Protein AF-R1E3F3-F1 (afdb_monomer)

Foldseek 3Di:
DPPQDWDFPDADPVVRDTDTDRPPPVVVVVVVVVVPDPPPCVVVVVVVVVVVLVVLCVDDDPVNLVVDDPVVSVVLVVLVVVVCVLVVCCQQAVDPPHVHVVVVVCCVVPPCCVSDDPPD

Radius of gyration: 36.12 Å; Cα contacts (8 Å, |Δi|>4): 61; chains: 1; bounding box: 68×43×98 Å

Sequence (120 aa):
MNGKVGVVVSANASTARFGVRVAGEAKALALRRALQWPANLEPAAAAVAVGRLILKAAEWSPQSHELFPTAARKRAVEVMRLGYLIAWDEERFDSREGAAPELADIWRGFVLPRVVVRLR

Secondary structure (DSSP, 8-state):
------EEEEEETTTTEEEEE-THHHHHHHHHHHHHS----HHHHHHHHHHHHHHHHSS--TTTGGGS-HHHHHHHHHHHHHHHHHHH-HHHHTSTTSS-HHHHHHIIIIIHHHH-----

Solvent-accessible surface area (backbone atoms only — not comparable to full-atom values): 7291 Å² total; per-residue (Å²): 132,88,84,78,81,58,52,75,77,44,75,40,84,94,74,78,45,68,46,62,55,69,75,61,59,69,55,51,49,49,51,50,50,60,70,67,46,77,71,79,50,60,66,57,54,50,51,53,51,52,52,54,50,51,61,51,54,71,49,91,43,87,90,26,50,81,79,49,57,69,69,59,54,53,50,52,51,52,53,52,51,52,51,49,52,51,68,70,40,43,68,42,21,69,31,94,86,25,86,41,32,67,57,42,49,45,39,63,73,59,45,44,69,73,77,52,77,79,82,127

Organism: Emiliania huxleyi (NCBI:txid2903)

Structure (mmCIF, N/CA/C/O backbone):
data_AF-R1E3F3-F1
#
_entry.id   AF-R1E3F3-F1
#
loop_
_atom_site.group_PDB
_atom_site.id
_atom_site.type_symbol
_atom_site.label_atom_id
_atom_site.label_alt_id
_atom_site.label_comp_id
_atom_site.label_asym_id
_atom_site.label_entity_id
_atom_site.label_seq_id
_atom_site.pdbx_PDB_ins_code
_atom_site.Cartn_x
_atom_site.Cartn_y
_atom_site.Cartn_z
_atom_site.occupancy
_atom_site.B_iso_or_equiv
_atom_site.auth_seq_id
_atom_site.auth_comp_id
_atom_site.auth_asym_id
_atom_site.auth_atom_id
_atom_site.pdbx_PDB_model_num
ATOM 1 N N . MET A 1 1 ? -51.366 -16.962 48.392 1.00 38.59 1 MET A N 1
ATOM 2 C CA . MET A 1 1 ? -50.233 -17.787 48.879 1.00 38.59 1 MET A CA 1
ATOM 3 C C . MET A 1 1 ? -48.948 -17.271 48.232 1.00 38.59 1 MET A C 1
ATOM 5 O O . MET A 1 1 ? -48.893 -17.188 47.017 1.00 38.59 1 MET A O 1
ATOM 9 N N . ASN A 1 2 ? -47.961 -16.840 49.027 1.00 44.94 2 ASN A N 1
ATOM 10 C CA . ASN A 1 2 ? -46.879 -15.914 48.628 1.00 44.94 2 ASN A CA 1
ATOM 11 C C . ASN A 1 2 ? -45.656 -16.536 47.905 1.00 44.94 2 ASN A C 1
ATOM 13 O O . ASN A 1 2 ? -44.569 -15.975 47.990 1.00 44.94 2 ASN A O 1
ATOM 17 N N . GLY A 1 3 ? -45.784 -17.679 47.219 1.00 45.31 3 GLY A N 1
ATOM 18 C CA . GLY A 1 3 ? -44.751 -18.198 46.294 1.00 45.31 3 GLY A CA 1
ATOM 19 C C . GLY A 1 3 ? -43.337 -18.454 46.857 1.00 45.31 3 GLY A C 1
ATOM 20 O O . GLY A 1 3 ? -42.408 -18.680 46.088 1.00 45.31 3 GLY A O 1
ATOM 21 N N . LYS A 1 4 ? -43.131 -18.414 48.178 1.00 56.44 4 LYS A N 1
ATOM 22 C CA . LYS A 1 4 ? -41.814 -18.599 48.802 1.00 56.44 4 LYS A CA 1
ATOM 23 C C . LYS A 1 4 ? -41.563 -20.087 49.047 1.00 56.44 4 LYS A C 1
ATOM 25 O O . LYS A 1 4 ? -42.133 -20.662 49.969 1.00 56.44 4 LYS A O 1
ATOM 30 N N . VAL A 1 5 ? -40.699 -20.690 48.232 1.00 53.16 5 VAL A N 1
ATOM 31 C CA . VAL A 1 5 ? -40.161 -22.039 48.463 1.00 53.16 5 VAL A CA 1
ATOM 32 C C . VAL A 1 5 ? -38.946 -21.913 49.384 1.00 53.16 5 VAL A C 1
ATOM 34 O O . VAL A 1 5 ? -37.986 -21.213 49.060 1.00 53.16 5 VAL A O 1
ATOM 37 N N . GLY A 1 6 ? -39.000 -22.543 50.556 1.00 56.59 6 GLY A N 1
ATOM 38 C CA . GLY A 1 6 ? -37.910 -22.566 51.532 1.00 56.59 6 GLY A CA 1
ATOM 39 C C . GLY A 1 6 ? -37.483 -23.997 51.839 1.00 56.59 6 GLY A C 1
ATOM 40 O O . GLY A 1 6 ? -38.311 -24.904 51.830 1.00 56.59 6 GLY A O 1
ATOM 41 N N . VAL A 1 7 ? -36.192 -24.203 52.104 1.00 56.94 7 VAL A N 1
ATOM 42 C CA . VAL A 1 7 ? -35.665 -25.511 52.518 1.00 56.94 7 VAL A CA 1
ATOM 43 C C . VAL A 1 7 ? -35.768 -25.606 54.038 1.00 56.94 7 VAL A C 1
ATOM 45 O O . VAL A 1 7 ? -35.254 -24.736 54.748 1.00 56.94 7 VAL A O 1
ATOM 48 N N . VAL A 1 8 ? -36.452 -26.639 54.535 1.00 62.44 8 VAL A N 1
ATOM 49 C CA . VAL A 1 8 ? -36.522 -26.958 55.967 1.00 62.44 8 VAL A CA 1
ATOM 50 C C . VAL A 1 8 ? -35.174 -27.535 56.387 1.00 62.44 8 VAL A C 1
ATOM 52 O O . VAL A 1 8 ? -34.748 -28.563 55.872 1.00 62.44 8 VAL A O 1
ATOM 55 N N . VAL A 1 9 ? -34.490 -26.852 57.298 1.00 70.12 9 VAL A N 1
ATOM 56 C CA . VAL A 1 9 ? -33.134 -27.201 57.754 1.00 70.12 9 VAL A CA 1
ATOM 57 C C . VAL A 1 9 ? -33.163 -27.845 59.144 1.00 70.12 9 VAL A C 1
ATOM 59 O O . VAL A 1 9 ? -32.207 -28.501 59.541 1.00 70.12 9 VAL A O 1
ATOM 62 N N . SER A 1 10 ? -34.262 -27.688 59.888 1.00 67.31 10 SER A N 1
ATOM 63 C CA . SER A 1 10 ? -34.491 -28.378 61.160 1.00 67.31 10 SER A CA 1
ATOM 64 C C . SER A 1 10 ? -35.983 -28.492 61.486 1.00 67.31 10 SER A C 1
ATOM 66 O O . SER A 1 10 ? -36.791 -27.670 61.048 1.00 67.31 10 SER A O 1
ATOM 68 N N . ALA A 1 11 ? -36.347 -29.505 62.274 1.00 69.75 11 ALA A N 1
ATOM 69 C CA . ALA A 1 11 ? -37.700 -29.733 62.772 1.00 69.75 11 ALA A CA 1
ATOM 70 C C . ALA A 1 11 ? -37.650 -30.068 64.266 1.00 69.75 11 ALA A C 1
ATOM 72 O O . ALA A 1 11 ? -36.855 -30.911 64.680 1.00 69.75 11 ALA A O 1
ATOM 73 N N . ASN A 1 12 ? -38.494 -29.425 65.074 1.00 74.94 12 ASN A N 1
ATOM 74 C CA . ASN A 1 12 ? -38.652 -29.754 66.487 1.00 74.94 12 ASN A CA 1
ATOM 75 C C . ASN A 1 12 ? -40.012 -30.427 66.720 1.00 74.94 12 ASN A C 1
ATOM 77 O O . ASN A 1 12 ? -41.056 -29.773 66.671 1.00 74.94 12 ASN A O 1
ATOM 81 N N . ALA A 1 13 ? -39.981 -31.730 67.007 1.00 66.94 13 ALA A N 1
ATOM 82 C CA . ALA A 1 13 ? -41.168 -32.561 67.196 1.00 66.94 13 ALA A CA 1
ATOM 83 C C . ALA A 1 13 ? -41.996 -32.189 68.440 1.00 66.94 13 ALA A C 1
ATOM 85 O O . ALA A 1 13 ? -43.212 -32.345 68.412 1.00 66.94 13 ALA A O 1
ATOM 86 N N . SER A 1 14 ? -41.388 -31.641 69.500 1.00 71.00 14 SER A N 1
ATOM 87 C CA . SER A 1 14 ? -42.122 -31.274 70.725 1.00 71.00 14 SER A CA 1
ATOM 88 C C . SER A 1 14 ? -42.868 -29.943 70.616 1.00 71.00 14 SER A C 1
ATOM 90 O O . SER A 1 14 ? -43.717 -29.640 71.447 1.00 71.00 14 SER A O 1
ATOM 92 N N . THR A 1 15 ? -42.567 -29.141 69.590 1.00 72.06 15 THR A N 1
ATOM 93 C CA . THR A 1 15 ? -43.185 -27.819 69.382 1.00 72.06 15 THR A CA 1
ATOM 94 C C . THR A 1 15 ? -43.824 -27.649 68.004 1.00 72.06 15 THR A C 1
ATOM 96 O O . THR A 1 15 ? -44.388 -26.591 67.736 1.00 72.06 15 THR A O 1
ATOM 99 N N . ALA A 1 16 ? -43.740 -28.663 67.132 1.00 65.12 16 ALA A N 1
ATOM 100 C CA . ALA A 1 16 ? -44.196 -28.638 65.738 1.00 65.12 16 ALA A CA 1
ATOM 101 C C . ALA A 1 16 ? -43.669 -27.434 64.924 1.00 65.12 16 ALA A C 1
ATOM 103 O O . ALA A 1 16 ? -44.356 -26.902 64.051 1.00 65.12 16 ALA A O 1
ATOM 104 N N . ARG A 1 17 ? -42.440 -26.979 65.210 1.00 70.12 17 ARG A N 1
ATOM 105 C CA . ARG A 1 17 ? -41.799 -25.845 64.520 1.00 70.12 17 ARG A CA 1
ATOM 106 C C . ARG A 1 17 ? -40.704 -26.314 63.567 1.00 70.12 17 ARG A C 1
ATOM 108 O O . ARG A 1 17 ? -39.908 -27.186 63.913 1.00 70.12 17 ARG A O 1
ATOM 115 N N . PHE A 1 18 ? -40.629 -25.669 62.404 1.00 67.12 18 PHE A N 1
ATOM 116 C CA . PHE A 1 18 ? -39.624 -25.922 61.371 1.00 67.12 18 PHE A CA 1
ATOM 117 C C . PHE A 1 18 ? -38.725 -24.697 61.176 1.00 67.12 18 PHE A C 1
ATOM 119 O O . PHE A 1 18 ? -39.217 -23.589 60.960 1.00 67.12 18 PHE A O 1
ATOM 126 N N . GLY A 1 19 ? -37.407 -24.888 61.234 1.00 60.91 19 GLY A N 1
ATOM 127 C CA . GLY A 1 19 ? -36.430 -23.873 60.851 1.00 60.91 19 GLY A CA 1
ATOM 128 C C . GLY A 1 19 ? -36.252 -23.871 59.335 1.00 60.91 19 GLY A C 1
ATOM 129 O O . GLY A 1 19 ? -35.799 -24.864 58.771 1.00 60.91 19 GLY A O 1
ATOM 130 N N . VAL A 1 20 ? -36.602 -22.771 58.665 1.00 55.44 20 VAL A N 1
ATOM 131 C CA . VAL A 1 20 ? -36.525 -22.640 57.199 1.00 55.44 20 VAL A CA 1
ATOM 132 C C . VAL A 1 20 ? -35.482 -21.586 56.829 1.00 55.44 20 VAL A C 1
ATOM 134 O O . VAL A 1 20 ? -35.584 -20.443 57.272 1.00 55.44 20 VAL A O 1
ATOM 137 N N . ARG A 1 21 ? -34.497 -21.932 55.985 1.00 57.22 21 ARG A N 1
ATOM 138 C CA . ARG A 1 21 ? -33.637 -20.925 55.332 1.00 57.22 21 ARG A CA 1
ATOM 139 C C . ARG A 1 21 ? -34.231 -20.556 53.978 1.00 57.22 21 ARG A C 1
ATOM 141 O O . ARG A 1 21 ? -34.422 -21.412 53.116 1.00 57.22 21 ARG A O 1
ATOM 148 N N . VAL A 1 22 ? -34.474 -19.265 53.772 1.00 56.53 22 VAL A N 1
ATOM 149 C CA . VAL A 1 22 ? -34.916 -18.713 52.486 1.00 56.53 22 VAL A CA 1
ATOM 150 C C . VAL A 1 22 ? -33.680 -18.292 51.686 1.00 56.53 22 VAL A C 1
ATOM 152 O O . VAL A 1 22 ? -33.022 -17.310 52.012 1.00 56.53 22 VAL A O 1
ATOM 155 N N . ALA A 1 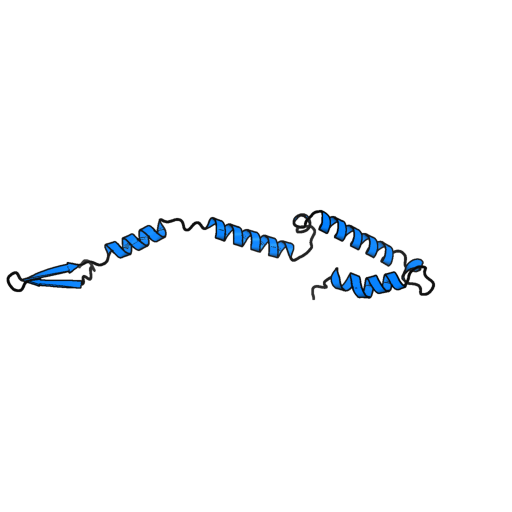23 ? -33.353 -19.031 50.625 1.00 56.22 23 ALA A N 1
ATOM 156 C CA . ALA A 1 23 ? -32.164 -18.808 49.787 1.00 56.22 23 ALA A CA 1
ATOM 157 C C . ALA A 1 23 ? -32.276 -17.613 48.803 1.00 56.22 23 ALA A C 1
ATOM 159 O O . ALA A 1 23 ? -31.425 -17.443 47.930 1.00 56.22 23 ALA A O 1
ATOM 160 N N . GLY A 1 24 ? -33.329 -16.796 48.909 1.00 60.69 24 GLY A N 1
ATOM 161 C CA . GLY A 1 24 ? -33.673 -15.773 47.913 1.00 60.69 24 GLY A CA 1
ATOM 162 C C . GLY A 1 24 ? -32.869 -14.474 48.012 1.00 60.69 24 GLY A C 1
ATOM 163 O O . GLY A 1 24 ? -32.537 -13.881 46.990 1.00 60.69 24 GLY A O 1
ATOM 164 N N . GLU A 1 25 ? -32.510 -14.035 49.217 1.00 58.09 25 GLU A N 1
ATOM 165 C CA . GLU A 1 25 ? -31.957 -12.686 49.406 1.00 58.09 25 GLU A CA 1
ATOM 166 C C . GLU A 1 25 ? -30.467 -12.599 49.082 1.00 58.09 25 GLU A C 1
ATOM 168 O O . GLU A 1 25 ? -30.043 -11.659 48.419 1.00 58.09 25 GLU A O 1
ATOM 173 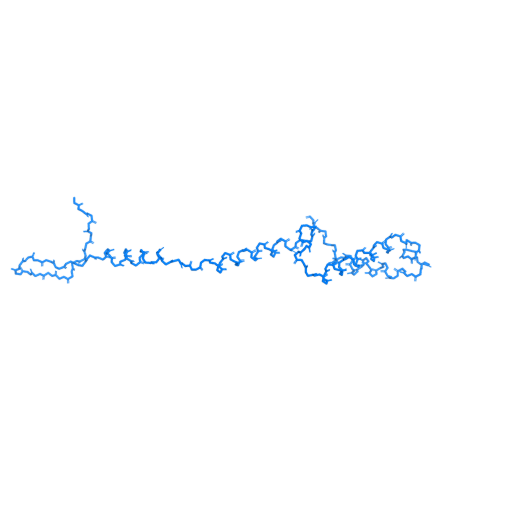N N . ALA A 1 26 ? -29.673 -13.608 49.451 1.00 59.75 26 ALA A N 1
ATOM 174 C CA . ALA A 1 26 ? -28.237 -13.616 49.173 1.00 59.75 26 ALA A CA 1
ATOM 175 C C . ALA A 1 26 ? -27.938 -13.676 47.665 1.00 59.75 26 ALA A C 1
ATOM 177 O O . ALA A 1 26 ? -27.058 -12.970 47.174 1.00 59.75 26 ALA A O 1
ATOM 178 N N . LYS A 1 27 ? -28.705 -14.476 46.911 1.00 59.19 27 LYS A N 1
ATOM 179 C CA . LYS A 1 27 ? -28.539 -14.612 45.458 1.00 59.19 27 LYS A CA 1
ATOM 180 C C . LYS A 1 27 ? -29.042 -13.375 44.711 1.00 59.19 27 LYS A C 1
ATOM 182 O O . LYS A 1 27 ? -28.380 -12.921 43.783 1.00 59.19 27 LYS A O 1
ATOM 187 N N . ALA A 1 28 ? -30.158 -12.789 45.150 1.00 63.12 28 ALA A N 1
ATOM 188 C CA . ALA A 1 28 ? -30.664 -11.533 44.601 1.00 63.12 28 ALA A CA 1
ATOM 189 C C . ALA A 1 28 ? -29.731 -10.351 44.908 1.00 63.12 28 ALA A C 1
ATOM 191 O O . ALA A 1 28 ? -29.506 -9.515 44.038 1.00 63.12 28 ALA A O 1
ATOM 192 N N . LEU A 1 29 ? -29.144 -10.302 46.108 1.00 67.38 29 LEU A N 1
ATOM 193 C CA . LEU A 1 29 ? -28.159 -9.293 46.497 1.00 67.38 29 LEU A CA 1
ATOM 194 C C . LEU A 1 29 ? -26.845 -9.450 45.721 1.00 67.38 29 LEU A C 1
ATOM 196 O O . LEU A 1 29 ? -26.274 -8.448 45.301 1.00 67.38 29 LEU A O 1
ATOM 200 N N . ALA A 1 30 ? -26.390 -10.683 45.479 1.00 65.25 30 ALA A N 1
ATOM 201 C CA . ALA A 1 30 ? -25.220 -10.958 44.646 1.00 65.25 30 ALA A CA 1
ATOM 202 C C . ALA A 1 30 ? -25.442 -10.525 43.187 1.00 65.25 30 ALA A C 1
AT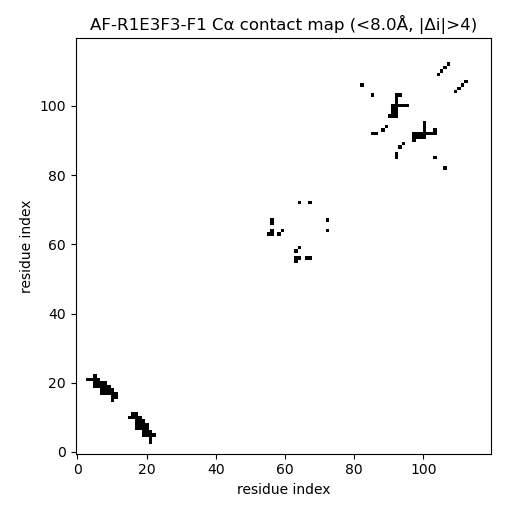OM 204 O O . ALA A 1 30 ? -24.583 -9.862 42.615 1.00 65.25 30 ALA A O 1
ATOM 205 N N . LEU A 1 31 ? -26.617 -10.812 42.617 1.00 63.66 31 LEU A N 1
ATOM 206 C CA . LEU A 1 31 ? -27.010 -10.340 41.283 1.00 63.66 31 LEU A CA 1
ATOM 207 C C . LEU A 1 31 ? -27.124 -8.812 41.219 1.00 63.66 31 LEU A C 1
ATOM 209 O O . LEU A 1 31 ? -26.614 -8.204 40.284 1.00 63.66 31 LEU A O 1
ATOM 213 N N . ARG A 1 32 ? -27.727 -8.171 42.230 1.00 65.25 32 ARG A N 1
ATOM 214 C CA . ARG A 1 32 ? -27.802 -6.703 42.318 1.00 65.25 32 ARG A CA 1
ATOM 215 C C . ARG A 1 32 ? -26.424 -6.061 42.417 1.00 65.25 32 ARG A C 1
ATOM 217 O O . ARG A 1 32 ? -26.191 -5.071 41.739 1.00 65.25 32 ARG A O 1
ATOM 224 N N . ARG A 1 33 ? -25.511 -6.631 43.209 1.00 65.25 33 ARG A N 1
ATOM 225 C CA . ARG A 1 33 ? -24.121 -6.159 43.320 1.00 65.25 33 ARG A CA 1
ATOM 226 C C . ARG A 1 33 ? -23.335 -6.370 42.028 1.00 65.25 33 ARG A C 1
ATOM 228 O O . ARG A 1 33 ? -22.594 -5.478 41.640 1.00 65.25 33 ARG A O 1
ATOM 235 N N . ALA A 1 34 ? -23.533 -7.497 41.344 1.00 62.44 34 ALA A N 1
ATOM 236 C CA . ALA A 1 34 ? -22.903 -7.771 40.053 1.00 62.44 34 ALA A CA 1
ATOM 237 C C . ALA A 1 34 ? -23.389 -6.819 38.945 1.00 62.44 34 ALA A C 1
ATOM 239 O O . ALA A 1 34 ? -22.601 -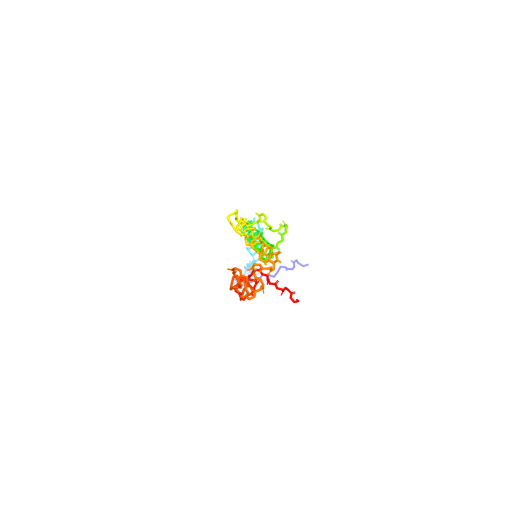6.433 38.093 1.00 62.44 34 ALA A O 1
ATOM 240 N N . LEU A 1 35 ? -24.662 -6.409 38.982 1.00 63.75 35 LEU A N 1
ATOM 241 C CA . LEU A 1 35 ? -25.240 -5.425 38.057 1.00 63.75 35 LEU A CA 1
ATOM 242 C C . LEU A 1 35 ? -24.947 -3.964 38.451 1.00 63.75 35 LEU A C 1
ATOM 244 O O . LEU A 1 35 ? -25.011 -3.086 37.599 1.00 63.75 35 LEU A O 1
ATOM 248 N N . GLN A 1 36 ? -24.656 -3.688 39.729 1.00 63.50 36 GLN A N 1
ATOM 249 C CA . GLN A 1 36 ? -24.262 -2.360 40.227 1.00 63.50 36 GLN A CA 1
ATOM 250 C C . GLN A 1 36 ? -22.771 -2.068 40.067 1.00 63.50 36 GLN A C 1
ATOM 252 O O . GLN A 1 36 ? -22.384 -0.906 40.151 1.00 63.50 36 GLN A O 1
ATOM 257 N N . TRP A 1 37 ? -21.936 -3.088 39.861 1.00 54.12 37 TRP A N 1
ATOM 258 C CA . TRP A 1 37 ? -20.543 -2.868 39.506 1.00 54.12 37 TRP A CA 1
ATOM 259 C C . TRP A 1 37 ? -20.500 -2.507 38.023 1.00 54.12 37 TRP A C 1
ATOM 261 O O . TRP A 1 37 ? -20.805 -3.371 37.197 1.00 54.12 37 TRP A O 1
ATOM 271 N N . PRO A 1 38 ? -20.137 -1.272 37.635 1.00 56.06 38 PRO A N 1
ATOM 272 C CA . PRO A 1 38 ? -19.795 -1.033 36.251 1.00 56.06 38 PRO A CA 1
ATOM 273 C C . PRO A 1 38 ? -18.559 -1.891 35.993 1.00 56.06 38 PRO A C 1
ATOM 275 O O . PRO A 1 38 ? -17.457 -1.581 36.449 1.00 56.06 3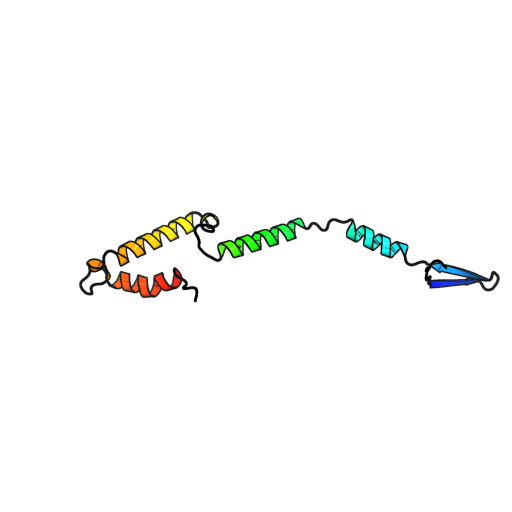8 PRO A O 1
ATOM 278 N N . ALA A 1 39 ? -18.736 -3.025 35.311 1.00 62.00 39 ALA A N 1
ATOM 279 C CA . ALA A 1 39 ? -17.622 -3.630 34.610 1.00 62.00 39 ALA A CA 1
ATOM 280 C C . ALA A 1 39 ? -17.023 -2.483 33.798 1.00 62.00 39 ALA A C 1
ATOM 282 O O . ALA A 1 39 ? -17.748 -1.803 33.076 1.00 62.00 39 ALA A O 1
ATOM 283 N N . ASN A 1 40 ? -15.753 -2.169 34.026 1.00 63.69 40 ASN A N 1
ATOM 284 C CA . ASN A 1 40 ? -15.074 -1.126 33.287 1.00 63.69 40 ASN A CA 1
ATOM 285 C C . ASN A 1 40 ? -15.094 -1.539 31.804 1.00 63.69 40 ASN A C 1
ATOM 287 O O . ASN A 1 40 ? -14.268 -2.340 31.374 1.00 63.69 40 ASN A O 1
ATOM 291 N N . LEU A 1 41 ? -16.097 -1.067 31.058 1.00 65.38 41 LEU A N 1
ATOM 292 C CA . LEU A 1 41 ? -16.291 -1.367 29.643 1.00 65.38 41 LEU A CA 1
ATOM 293 C C . LEU A 1 41 ? -15.425 -0.458 2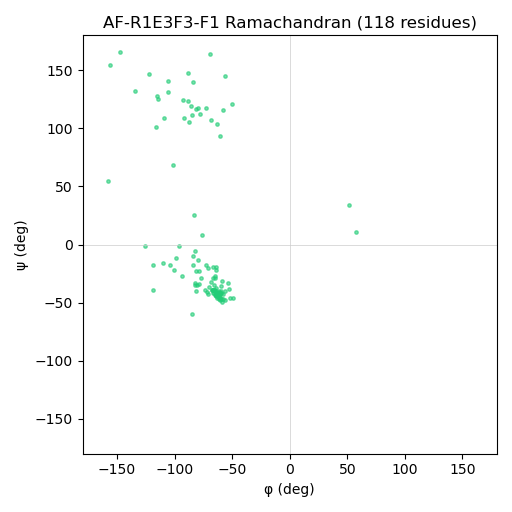8.761 1.00 65.38 41 LEU A C 1
ATOM 295 O O . LEU A 1 41 ? -15.364 -0.698 27.559 1.00 65.38 41 LEU A O 1
ATOM 299 N N . GLU A 1 42 ? -14.724 0.532 29.328 1.00 73.44 42 GLU A N 1
ATOM 300 C CA . GLU A 1 42 ? -13.838 1.439 28.585 1.00 73.44 42 GLU A CA 1
ATOM 301 C C . GLU A 1 42 ? -12.753 0.679 27.798 1.00 73.44 42 GLU A C 1
ATOM 303 O O . GLU A 1 42 ? -12.644 0.907 26.595 1.00 73.44 42 GLU A O 1
ATOM 308 N N . PRO A 1 43 ? -12.017 -0.300 28.370 1.00 77.25 43 PRO A N 1
ATOM 309 C CA . PRO A 1 43 ? -11.089 -1.138 27.613 1.00 77.25 43 PRO A CA 1
ATOM 310 C C . PRO A 1 43 ? -11.739 -1.876 26.440 1.00 77.25 43 PRO A C 1
ATOM 312 O O . PRO A 1 43 ? -11.150 -1.967 25.365 1.00 77.25 43 PRO A O 1
ATOM 315 N N . ALA A 1 44 ? -12.958 -2.392 26.624 1.00 72.56 44 ALA A N 1
ATOM 316 C CA . ALA A 1 44 ? -13.674 -3.111 25.574 1.00 72.56 44 ALA A CA 1
ATOM 317 C C . ALA A 1 44 ? -14.145 -2.154 24.466 1.00 72.56 44 ALA A C 1
ATOM 319 O O . ALA A 1 44 ? -13.980 -2.443 23.281 1.00 72.56 44 ALA A O 1
ATOM 320 N N . ALA A 1 45 ? -14.670 -0.986 24.837 1.00 73.31 45 ALA A N 1
ATOM 321 C CA . ALA A 1 45 ? -15.075 0.058 23.905 1.00 73.31 45 ALA A CA 1
ATOM 322 C C . ALA A 1 45 ? -13.877 0.609 23.110 1.00 73.31 45 ALA A C 1
ATOM 324 O O . ALA A 1 45 ? -13.966 0.758 21.888 1.00 73.31 45 ALA A O 1
ATOM 325 N N . ALA A 1 46 ? -12.739 0.831 23.776 1.00 76.69 46 ALA A N 1
ATOM 326 C CA . ALA A 1 46 ? -11.488 1.253 23.157 1.00 76.69 46 ALA A CA 1
ATOM 327 C C . ALA A 1 46 ? -10.956 0.201 22.171 1.00 76.69 46 ALA A C 1
ATOM 329 O O . ALA A 1 46 ? -10.627 0.540 21.035 1.00 76.69 46 ALA A O 1
ATOM 330 N N . ALA A 1 47 ? -10.945 -1.082 22.549 1.00 79.56 47 ALA A N 1
ATOM 331 C CA . ALA A 1 47 ? -10.525 -2.169 21.663 1.00 79.56 47 ALA A CA 1
ATOM 332 C C . ALA A 1 47 ? -11.404 -2.263 20.403 1.00 79.56 47 ALA A C 1
ATOM 334 O O . ALA A 1 47 ? -10.897 -2.413 19.291 1.00 79.56 47 ALA A O 1
ATOM 335 N N . VAL A 1 48 ? -12.721 -2.101 20.556 1.00 83.25 48 VAL A N 1
ATOM 336 C CA . VAL A 1 48 ? -13.664 -2.078 19.431 1.00 83.25 48 VAL A CA 1
ATOM 337 C C . VAL A 1 48 ? -13.432 -0.857 18.524 1.00 83.25 48 VAL A C 1
ATOM 339 O O . VAL A 1 48 ? -13.507 -0.975 17.300 1.00 83.25 48 VAL A O 1
ATOM 342 N N . ALA A 1 49 ? -13.123 0.315 19.088 1.00 84.06 49 ALA A N 1
ATOM 343 C CA . ALA A 1 49 ? -12.790 1.509 18.310 1.00 84.06 49 ALA A CA 1
ATOM 344 C C . ALA A 1 49 ? -11.485 1.339 17.512 1.00 84.06 49 ALA A C 1
ATOM 346 O O . ALA A 1 49 ? -11.457 1.657 16.322 1.00 84.06 49 ALA A O 1
ATOM 347 N N . VAL A 1 50 ? -10.443 0.771 18.130 1.00 83.56 50 VAL A N 1
ATOM 348 C CA . VAL A 1 50 ? -9.174 0.440 17.462 1.00 83.56 50 VAL A CA 1
ATOM 349 C C . VAL A 1 50 ? -9.399 -0.578 16.343 1.00 83.56 50 VAL A C 1
ATOM 351 O O . VAL A 1 50 ? -8.926 -0.367 15.230 1.00 83.56 50 VAL A O 1
ATOM 354 N N . GLY A 1 51 ? -10.185 -1.631 16.587 1.00 81.31 51 GLY A N 1
ATOM 355 C CA . GLY A 1 51 ? -10.529 -2.623 15.565 1.00 81.31 51 GLY A CA 1
ATOM 356 C C . GLY A 1 51 ? -11.217 -2.004 14.344 1.00 81.31 51 GLY A C 1
ATOM 357 O O . GLY A 1 51 ? -10.849 -2.302 13.209 1.00 81.31 51 GLY A O 1
ATOM 358 N N . ARG A 1 52 ? -12.155 -1.069 14.554 1.00 84.31 52 ARG A N 1
ATOM 359 C CA . ARG A 1 52 ? -12.787 -0.318 13.454 1.00 84.31 52 ARG A CA 1
ATOM 360 C C . ARG A 1 52 ? -11.802 0.567 12.695 1.00 84.31 52 ARG A C 1
ATOM 362 O O . ARG A 1 52 ? -11.913 0.678 11.477 1.00 84.31 52 ARG A O 1
ATOM 369 N N . LEU A 1 53 ? -10.849 1.187 13.390 1.00 81.44 53 LEU A N 1
ATOM 370 C CA . LEU A 1 53 ? -9.818 2.009 12.759 1.00 81.44 53 LEU A CA 1
ATOM 371 C C . LEU A 1 53 ? -8.880 1.161 11.891 1.00 81.44 53 LEU A C 1
ATOM 373 O O . LEU A 1 53 ? -8.578 1.556 10.771 1.00 81.44 53 LEU A O 1
ATOM 377 N N . ILE A 1 54 ? -8.492 -0.025 12.371 1.00 80.88 54 ILE A N 1
ATOM 378 C CA . ILE A 1 54 ? -7.684 -0.991 11.612 1.00 80.88 54 ILE A CA 1
ATOM 379 C C . ILE A 1 54 ? -8.432 -1.445 10.357 1.00 80.88 54 ILE A C 1
ATOM 381 O O . ILE A 1 54 ? -7.861 -1.419 9.274 1.00 80.88 54 ILE A O 1
ATOM 385 N N . LEU A 1 55 ? -9.717 -1.798 10.476 1.00 81.00 55 LEU A N 1
ATOM 386 C CA . LEU A 1 55 ? -10.535 -2.175 9.319 1.00 81.00 55 LEU A CA 1
ATOM 387 C C . LEU A 1 55 ? -10.668 -1.027 8.308 1.00 81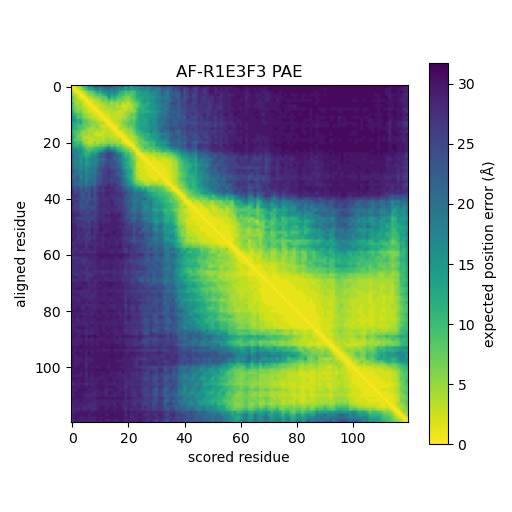.00 55 LEU A C 1
ATOM 389 O O . LEU A 1 55 ? -10.564 -1.257 7.110 1.00 81.00 55 LEU A O 1
ATOM 393 N N . LYS A 1 56 ? -10.833 0.216 8.776 1.00 76.62 56 LYS A N 1
ATOM 394 C CA . LYS A 1 56 ? -10.893 1.401 7.905 1.00 76.62 56 LYS A CA 1
ATOM 395 C C . LYS A 1 56 ? -9.549 1.713 7.236 1.00 76.62 56 LYS A C 1
ATOM 397 O O . LYS A 1 56 ? -9.532 2.236 6.129 1.00 76.62 56 LYS A O 1
ATOM 402 N N . ALA A 1 57 ? -8.439 1.414 7.905 1.00 77.88 57 ALA A N 1
ATOM 403 C CA . ALA A 1 57 ? -7.091 1.580 7.370 1.00 77.88 57 ALA A CA 1
ATOM 404 C C . ALA A 1 57 ? -6.633 0.396 6.500 1.00 77.88 57 ALA A C 1
ATOM 406 O O . ALA A 1 57 ? -5.593 0.494 5.858 1.00 77.88 57 ALA A O 1
ATOM 407 N N . ALA A 1 58 ? -7.373 -0.718 6.465 1.00 75.44 58 ALA A N 1
ATOM 408 C CA . ALA A 1 58 ? -7.022 -1.877 5.644 1.00 75.44 58 ALA A CA 1
ATOM 409 C C . ALA A 1 58 ? -7.083 -1.566 4.139 1.00 75.44 58 ALA A C 1
ATOM 411 O O . ALA A 1 58 ? -6.339 -2.154 3.357 1.00 75.44 58 ALA A O 1
ATOM 412 N N . GLU A 1 59 ? -7.937 -0.623 3.743 1.00 72.62 59 GLU A N 1
ATOM 413 C CA . GLU A 1 59 ? -8.039 -0.139 2.372 1.00 72.62 59 GLU A CA 1
ATOM 414 C C . GLU A 1 59 ? -7.414 1.253 2.252 1.00 72.62 59 GLU A C 1
ATOM 416 O O . GLU A 1 59 ? -7.691 2.158 3.046 1.00 72.62 59 GLU A O 1
ATOM 421 N N . TRP A 1 60 ? -6.560 1.440 1.246 1.00 73.12 60 TRP A N 1
ATOM 422 C CA . TRP A 1 60 ? -5.998 2.750 0.948 1.00 73.12 60 TRP A CA 1
ATOM 423 C C . TRP A 1 60 ? -7.002 3.593 0.162 1.00 73.12 60 TRP A C 1
ATOM 425 O O . TRP A 1 60 ? -7.346 3.271 -0.973 1.00 73.12 60 TRP A O 1
ATOM 435 N N . SER A 1 61 ? -7.426 4.714 0.737 1.00 75.19 61 SER A N 1
ATOM 436 C CA . SER A 1 61 ? -8.332 5.671 0.110 1.00 75.19 61 SER A CA 1
ATOM 437 C C . SER A 1 61 ? -8.007 7.097 0.568 1.00 75.19 61 SER A C 1
ATOM 439 O O . SER A 1 61 ? -7.317 7.277 1.575 1.00 75.19 61 SER A O 1
ATOM 441 N N . PRO A 1 62 ? -8.527 8.144 -0.098 1.00 77.31 62 PRO A N 1
ATOM 442 C CA . PRO A 1 62 ? -8.410 9.512 0.405 1.00 77.31 62 PRO A CA 1
ATOM 443 C C . PRO A 1 62 ? -8.928 9.669 1.845 1.00 77.31 62 PRO A C 1
ATOM 445 O O . PRO A 1 62 ? -8.361 10.437 2.614 1.00 77.31 62 PRO A O 1
ATOM 448 N N . GLN A 1 63 ? -9.961 8.908 2.237 1.00 78.38 63 GLN A N 1
ATOM 449 C CA . GLN A 1 63 ? -10.541 8.971 3.584 1.00 78.38 63 GLN A CA 1
ATOM 450 C C . GLN A 1 63 ? -9.732 8.208 4.645 1.00 78.38 63 GLN A C 1
ATOM 452 O O . GLN A 1 63 ? -9.896 8.482 5.835 1.00 78.38 63 GLN A O 1
ATOM 457 N N . SER A 1 64 ? -8.910 7.230 4.254 1.00 82.31 64 SER A N 1
ATOM 458 C CA . SER A 1 64 ? -8.012 6.509 5.167 1.00 82.31 64 SER A CA 1
ATOM 459 C C . SER A 1 64 ? -6.578 7.040 5.123 1.00 82.31 64 SER A C 1
ATOM 461 O O . SER A 1 64 ? -5.794 6.731 6.015 1.00 82.31 64 SER A O 1
ATOM 463 N N . HIS A 1 65 ? -6.246 7.887 4.142 1.00 81.06 65 HIS A N 1
ATOM 464 C CA . HIS A 1 65 ? -4.899 8.399 3.900 1.00 81.06 65 HIS A CA 1
ATOM 465 C C . HIS A 1 65 ? -4.257 9.000 5.154 1.00 81.06 65 HIS A C 1
ATOM 467 O O . HIS A 1 65 ? -3.119 8.670 5.479 1.00 81.06 65 HIS A O 1
ATOM 473 N N . GLU A 1 66 ? -4.988 9.834 5.895 1.00 85.62 66 GLU A N 1
ATOM 474 C CA . GLU A 1 66 ? -4.485 10.500 7.104 1.00 85.62 66 GLU A CA 1
ATOM 475 C C . GLU A 1 66 ? -4.189 9.538 8.263 1.00 85.62 66 GLU A C 1
ATOM 477 O O . GLU A 1 66 ? -3.395 9.874 9.141 1.00 85.62 66 GLU A O 1
ATOM 482 N N . LEU A 1 67 ? -4.760 8.327 8.245 1.00 86.50 67 LEU A N 1
ATOM 483 C CA . LEU A 1 67 ? -4.544 7.304 9.274 1.00 86.50 67 LEU A CA 1
ATOM 484 C C . LEU A 1 67 ? -3.145 6.669 9.193 1.00 86.50 67 LEU A C 1
ATOM 486 O O . LEU A 1 67 ? -2.691 6.061 10.160 1.00 86.50 67 LEU A O 1
ATOM 490 N N . PHE A 1 68 ? -2.446 6.805 8.062 1.00 84.06 68 PHE A N 1
ATOM 491 C CA . PHE A 1 68 ? -1.107 6.245 7.871 1.00 84.06 68 PHE A CA 1
ATOM 492 C C . PHE A 1 68 ? -0.011 7.211 8.338 1.00 84.06 68 PHE A C 1
ATOM 494 O O . PHE A 1 68 ? -0.155 8.419 8.150 1.00 84.06 68 PHE A O 1
ATOM 501 N N . PRO A 1 69 ? 1.137 6.732 8.857 1.00 88.69 69 PRO A N 1
ATOM 502 C CA . PRO A 1 69 ? 2.262 7.592 9.227 1.00 88.69 69 PRO A CA 1
ATOM 503 C C . PRO A 1 69 ? 2.762 8.460 8.065 1.00 88.69 69 PRO A C 1
ATOM 505 O O . PRO A 1 69 ? 2.829 8.011 6.920 1.00 88.69 69 PRO A O 1
ATOM 508 N N . THR A 1 70 ? 3.209 9.686 8.357 1.00 89.94 70 THR A N 1
ATOM 509 C CA . THR A 1 70 ? 3.673 10.653 7.340 1.00 89.94 70 THR A CA 1
ATOM 510 C C . THR A 1 70 ? 4.740 10.083 6.401 1.00 89.94 70 THR A C 1
ATOM 512 O O . THR A 1 70 ? 4.710 10.360 5.203 1.00 89.94 70 THR A O 1
ATOM 515 N N . ALA A 1 71 ? 5.662 9.264 6.914 1.00 90.12 71 ALA A N 1
ATOM 516 C CA . ALA A 1 71 ? 6.691 8.617 6.099 1.00 90.12 71 ALA A CA 1
ATOM 517 C C . ALA A 1 71 ? 6.094 7.664 5.045 1.00 90.12 71 ALA A C 1
ATOM 519 O O . ALA A 1 71 ? 6.491 7.714 3.882 1.00 90.12 71 ALA A O 1
ATOM 520 N N . ALA A 1 72 ? 5.093 6.859 5.419 1.00 86.81 72 ALA A N 1
ATOM 521 C CA . ALA A 1 72 ? 4.411 5.948 4.500 1.00 86.81 72 ALA A CA 1
ATOM 522 C C . ALA A 1 72 ? 3.663 6.717 3.401 1.00 86.81 72 ALA A C 1
ATOM 524 O O . ALA A 1 72 ? 3.759 6.372 2.225 1.00 86.81 72 ALA A O 1
ATOM 525 N N . ARG A 1 73 ? 2.994 7.819 3.764 1.00 87.44 73 ARG A N 1
ATOM 526 C CA . ARG A 1 73 ? 2.288 8.680 2.801 1.00 87.44 73 ARG A CA 1
ATOM 527 C C . ARG A 1 73 ? 3.237 9.318 1.789 1.00 87.44 73 ARG A C 1
ATOM 529 O O . ARG A 1 73 ? 2.960 9.283 0.594 1.00 87.44 73 ARG A O 1
ATOM 536 N N . LYS A 1 74 ? 4.382 9.841 2.246 1.00 89.81 74 LYS A N 1
ATOM 537 C CA . LYS A 1 74 ? 5.429 10.379 1.358 1.00 89.81 74 LYS A CA 1
ATOM 538 C C . LYS A 1 74 ? 5.944 9.313 0.393 1.00 89.81 74 LYS A C 1
ATOM 540 O O . LYS A 1 74 ? 6.011 9.565 -0.807 1.00 89.81 74 LYS A O 1
ATOM 545 N N . ARG A 1 75 ? 6.222 8.107 0.899 1.00 87.94 75 ARG A N 1
ATOM 546 C CA . ARG A 1 75 ? 6.697 6.993 0.074 1.00 87.94 75 ARG A CA 1
ATOM 547 C C . ARG A 1 75 ? 5.677 6.573 -0.982 1.00 87.94 75 ARG A C 1
ATOM 549 O O . ARG A 1 75 ? 6.055 6.342 -2.124 1.00 87.94 75 ARG A O 1
ATOM 556 N N . ALA A 1 76 ? 4.394 6.515 -0.631 1.00 86.12 76 ALA A N 1
ATOM 557 C CA . ALA A 1 76 ? 3.331 6.207 -1.585 1.00 86.12 76 ALA A CA 1
ATOM 558 C C . ALA A 1 76 ? 3.278 7.234 -2.733 1.00 86.12 76 ALA A C 1
ATOM 560 O O . ALA A 1 76 ? 3.166 6.854 -3.896 1.00 86.12 76 ALA A O 1
ATOM 561 N N . VAL A 1 77 ? 3.436 8.528 -2.427 1.00 88.44 77 VAL A N 1
ATOM 562 C CA . VAL A 1 77 ? 3.493 9.593 -3.445 1.00 88.44 77 VAL A CA 1
ATOM 563 C C . VAL A 1 77 ? 4.716 9.446 -4.352 1.00 88.44 77 VAL A C 1
ATOM 565 O O . VAL A 1 77 ? 4.588 9.593 -5.564 1.00 88.44 77 VAL A O 1
ATOM 568 N N . GLU A 1 78 ? 5.891 9.144 -3.798 1.00 91.75 78 GLU A N 1
ATOM 569 C CA . GLU A 1 78 ? 7.102 8.887 -4.593 1.00 91.75 78 GLU A CA 1
ATOM 570 C C . GLU A 1 78 ? 6.899 7.730 -5.571 1.00 91.75 78 GLU A C 1
ATOM 572 O O . GLU A 1 78 ? 7.195 7.869 -6.755 1.00 91.75 78 GLU A O 1
ATOM 577 N N . VAL A 1 79 ? 6.341 6.615 -5.092 1.00 89.81 79 VAL A N 1
ATOM 578 C CA . VAL A 1 79 ? 6.038 5.448 -5.926 1.00 89.81 79 VAL A CA 1
ATOM 579 C C . VAL A 1 79 ? 5.071 5.835 -7.048 1.00 89.81 79 VAL A C 1
ATOM 581 O O . VAL A 1 79 ? 5.355 5.558 -8.208 1.00 89.81 79 VAL A O 1
ATOM 584 N N . MET A 1 80 ? 3.987 6.557 -6.751 1.00 88.44 80 MET A N 1
ATOM 585 C CA . MET A 1 80 ? 3.044 7.014 -7.782 1.00 88.44 80 MET A CA 1
ATOM 586 C C . MET A 1 80 ? 3.697 7.917 -8.836 1.00 88.44 80 MET A C 1
ATOM 588 O O . MET A 1 80 ? 3.416 7.776 -10.024 1.00 88.44 80 MET A O 1
ATOM 592 N N . ARG A 1 81 ? 4.592 8.822 -8.423 1.00 90.81 81 ARG A N 1
ATOM 593 C CA . ARG A 1 81 ? 5.327 9.698 -9.348 1.00 90.81 81 ARG A CA 1
ATOM 594 C C . ARG A 1 81 ? 6.272 8.913 -10.251 1.00 90.81 81 ARG A C 1
ATOM 596 O O . ARG A 1 81 ? 6.331 9.199 -11.440 1.00 90.81 81 ARG A O 1
ATOM 603 N N . LEU A 1 82 ? 6.980 7.924 -9.706 1.00 89.38 82 LEU A N 1
ATOM 604 C CA . LEU A 1 82 ? 7.839 7.040 -10.498 1.00 89.38 82 LEU A CA 1
ATOM 605 C C . LEU A 1 82 ? 7.023 6.264 -11.532 1.00 89.38 82 LEU A C 1
ATOM 607 O O . LEU A 1 82 ? 7.396 6.236 -12.698 1.00 89.38 82 LEU A O 1
ATOM 611 N N . GLY A 1 83 ? 5.878 5.713 -11.125 1.00 88.62 83 GLY A N 1
ATOM 612 C CA . GLY A 1 83 ? 4.972 5.026 -12.040 1.00 88.62 83 GLY A CA 1
ATOM 613 C C . GLY A 1 83 ? 4.460 5.921 -13.159 1.00 88.62 83 GLY A C 1
ATOM 614 O O . GLY A 1 83 ? 4.439 5.496 -14.309 1.00 88.62 83 GLY A O 1
ATOM 615 N N . TYR A 1 84 ? 4.103 7.168 -12.839 1.00 89.25 84 TYR A N 1
ATOM 616 C CA . TYR A 1 84 ? 3.708 8.154 -13.843 1.00 89.25 84 TYR A CA 1
ATOM 617 C C . TYR A 1 84 ? 4.833 8.427 -14.846 1.00 89.25 84 TYR A C 1
ATOM 619 O O . TYR A 1 84 ? 4.588 8.390 -16.042 1.00 89.25 84 TYR A O 1
ATOM 627 N N . LEU A 1 85 ? 6.063 8.662 -14.379 1.00 89.19 85 LEU A N 1
ATOM 628 C CA . LEU A 1 85 ? 7.202 8.929 -15.264 1.00 89.19 85 LEU A CA 1
ATOM 629 C C . LEU A 1 85 ? 7.502 7.747 -16.191 1.00 89.19 85 LEU A C 1
ATOM 631 O O . LEU A 1 85 ? 7.716 7.953 -17.379 1.00 89.19 85 LEU A O 1
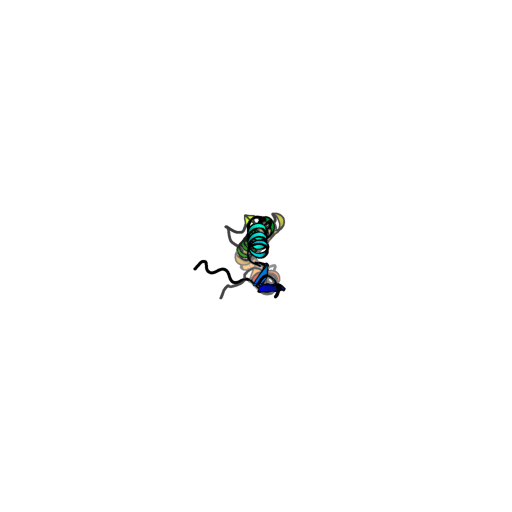ATOM 635 N N . ILE A 1 86 ? 7.475 6.524 -15.653 1.00 88.25 86 ILE A N 1
ATOM 636 C CA . ILE A 1 86 ? 7.703 5.298 -16.429 1.00 88.25 86 ILE A CA 1
ATOM 637 C C . ILE A 1 86 ? 6.599 5.096 -17.474 1.00 88.25 86 ILE A C 1
ATOM 639 O O . ILE A 1 86 ? 6.887 4.665 -18.582 1.00 88.25 86 ILE A O 1
ATOM 643 N N . ALA A 1 87 ? 5.344 5.404 -17.135 1.00 85.75 87 ALA A N 1
ATOM 644 C CA . ALA A 1 87 ? 4.220 5.276 -18.062 1.00 85.75 87 ALA A CA 1
ATOM 645 C C . ALA A 1 87 ? 4.149 6.409 -19.100 1.00 85.75 87 ALA A C 1
ATOM 647 O O . ALA A 1 87 ? 3.601 6.206 -20.173 1.00 85.75 87 ALA A O 1
ATOM 648 N N . TRP A 1 88 ? 4.641 7.604 -18.769 1.00 87.25 88 TRP A N 1
ATOM 649 C CA . TRP A 1 88 ? 4.558 8.784 -19.631 1.00 87.25 88 TRP A CA 1
ATOM 650 C C . TRP A 1 88 ? 5.658 8.825 -20.697 1.00 87.25 88 TRP A C 1
ATOM 652 O O . TRP A 1 88 ? 5.426 9.310 -21.800 1.00 87.25 88 TRP A O 1
ATOM 662 N N . ASP A 1 89 ? 6.858 8.348 -20.368 1.00 86.00 89 ASP A N 1
ATOM 663 C CA . ASP A 1 89 ? 8.033 8.407 -21.243 1.00 86.00 89 ASP A CA 1
ATOM 664 C C . ASP A 1 89 ? 8.281 7.045 -21.917 1.00 86.00 89 ASP A C 1
ATOM 666 O O . ASP A 1 89 ? 9.226 6.313 -21.606 1.00 86.00 89 ASP A O 1
ATOM 670 N N . GLU A 1 90 ? 7.364 6.682 -22.819 1.00 79.19 90 GLU A N 1
ATOM 671 C CA . GLU A 1 90 ? 7.372 5.393 -23.527 1.00 79.19 90 GLU A CA 1
ATOM 672 C C . GLU A 1 90 ? 8.647 5.187 -24.360 1.00 79.19 90 GLU A C 1
ATOM 674 O O . GLU A 1 90 ? 9.180 4.080 -24.419 1.00 79.19 90 GLU A O 1
ATOM 679 N N . GLU A 1 91 ? 9.195 6.250 -24.955 1.00 81.69 91 GLU A N 1
ATOM 680 C CA . GLU A 1 91 ? 10.422 6.176 -25.756 1.00 81.69 91 GLU A CA 1
ATOM 681 C C . GLU A 1 91 ? 11.616 5.729 -24.902 1.00 81.69 91 GLU A C 1
ATOM 683 O O . GLU A 1 91 ? 12.411 4.880 -25.315 1.00 81.69 91 GLU A O 1
ATOM 688 N N . ARG A 1 92 ? 11.707 6.240 -23.671 1.00 82.69 92 ARG A N 1
ATOM 689 C CA . ARG A 1 92 ? 12.806 5.938 -22.756 1.00 82.69 92 ARG A CA 1
ATOM 690 C C . ARG A 1 92 ? 12.685 4.584 -22.065 1.00 82.69 92 ARG A C 1
ATOM 692 O O . ARG A 1 92 ? 13.718 3.976 -21.770 1.00 82.69 92 ARG A O 1
ATOM 699 N N . PHE A 1 93 ? 11.460 4.151 -21.765 1.00 83.69 93 PHE A N 1
ATOM 700 C CA . PHE A 1 93 ? 11.204 3.022 -20.866 1.00 83.69 93 PHE A CA 1
ATOM 701 C C . PHE A 1 93 ? 10.469 1.836 -21.501 1.00 83.69 93 PHE A C 1
ATOM 703 O O . PHE A 1 93 ? 10.520 0.756 -20.925 1.00 83.69 93 PHE A O 1
ATOM 710 N N . ASP A 1 94 ? 9.802 1.984 -22.648 1.00 74.62 94 ASP A N 1
ATOM 711 C CA . ASP A 1 94 ? 9.050 0.887 -23.286 1.00 74.62 94 ASP A CA 1
ATOM 712 C C . ASP A 1 94 ? 9.685 0.380 -24.590 1.00 74.62 94 ASP A C 1
ATOM 714 O O . ASP A 1 94 ? 9.389 -0.724 -25.051 1.00 74.62 94 ASP A O 1
ATOM 718 N N . SER A 1 95 ? 10.606 1.149 -25.178 1.00 72.56 95 SER A N 1
ATOM 719 C CA . SER A 1 95 ? 11.357 0.719 -26.359 1.00 72.56 95 SER A CA 1
ATOM 720 C C . SER A 1 95 ? 12.581 -0.128 -25.974 1.00 72.56 95 SER A C 1
ATOM 722 O O . SER A 1 95 ? 13.298 0.178 -25.022 1.00 72.56 95 SER A O 1
ATOM 724 N N . ARG A 1 96 ? 12.871 -1.195 -26.739 1.00 67.88 96 ARG A N 1
ATOM 725 C CA . ARG A 1 96 ? 14.088 -2.023 -26.541 1.00 67.88 96 ARG A CA 1
ATOM 726 C C . ARG A 1 96 ? 15.393 -1.259 -26.782 1.00 67.88 96 ARG A C 1
ATOM 728 O O . ARG A 1 96 ? 16.444 -1.711 -26.347 1.00 67.88 96 ARG A O 1
ATOM 735 N N . GLU A 1 97 ? 15.312 -0.146 -27.499 1.00 72.81 97 GLU A N 1
ATOM 736 C CA . GLU A 1 97 ? 16.419 0.778 -27.773 1.00 72.81 97 GLU A CA 1
ATOM 737 C C . GLU A 1 97 ? 16.437 1.958 -26.784 1.00 72.81 97 GLU A C 1
ATOM 739 O O . GLU A 1 97 ? 17.310 2.822 -26.85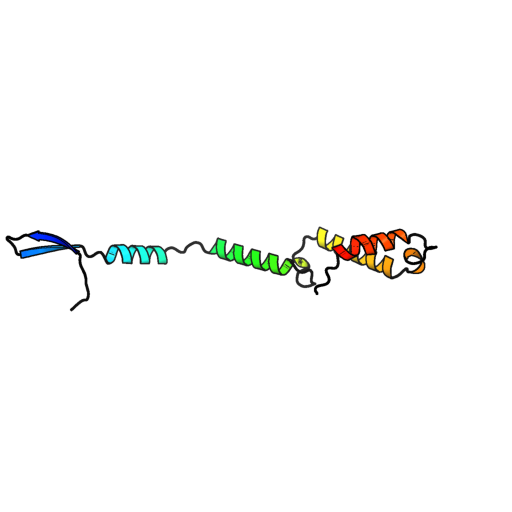4 1.00 72.81 97 GLU A O 1
ATOM 744 N N . GLY A 1 98 ? 15.475 1.995 -25.859 1.00 74.75 98 GLY A N 1
ATOM 745 C CA . GLY A 1 98 ? 15.313 3.038 -24.863 1.00 74.75 98 GLY A CA 1
ATOM 746 C C . GLY A 1 98 ? 16.425 3.012 -23.823 1.00 74.75 98 GLY A C 1
ATOM 747 O O . GLY A 1 98 ? 17.160 2.039 -23.663 1.00 74.75 98 GLY A O 1
ATOM 748 N N . ALA A 1 99 ? 16.549 4.105 -23.075 1.00 77.12 99 ALA A N 1
ATOM 749 C CA . ALA A 1 99 ? 17.643 4.259 -22.122 1.00 77.12 99 ALA A CA 1
ATOM 750 C C . ALA A 1 99 ? 17.530 3.345 -20.886 1.00 77.12 99 ALA A C 1
ATOM 752 O O . ALA A 1 99 ? 18.528 3.180 -20.185 1.00 77.12 99 ALA A O 1
ATOM 753 N N . ALA A 1 100 ? 16.335 2.829 -20.564 1.00 81.94 100 ALA A N 1
ATOM 754 C CA . ALA A 1 100 ? 16.126 1.980 -19.384 1.00 81.94 100 ALA A CA 1
ATOM 755 C C . ALA A 1 100 ? 14.882 1.057 -19.463 1.00 81.94 100 ALA A C 1
ATOM 757 O O . ALA A 1 100 ? 14.040 1.098 -18.555 1.00 81.94 100 ALA A O 1
ATOM 758 N N . PRO A 1 101 ? 14.730 0.214 -20.500 1.00 82.50 101 PRO A N 1
ATOM 759 C CA . PRO A 1 101 ? 13.601 -0.713 -20.614 1.00 82.50 101 PRO A CA 1
ATOM 760 C C . PRO A 1 101 ? 13.494 -1.703 -19.442 1.00 82.50 101 PRO A C 1
ATOM 762 O O . PRO A 1 101 ? 12.396 -2.047 -19.002 1.00 82.50 101 PRO A O 1
ATOM 765 N N . GLU A 1 102 ? 14.618 -2.096 -18.839 1.00 86.88 102 GLU A N 1
ATOM 766 C CA . GLU A 1 102 ? 14.639 -3.021 -17.700 1.00 86.88 102 GLU A CA 1
ATOM 767 C C . GLU A 1 102 ? 13.954 -2.426 -16.464 1.00 86.88 102 GLU A C 1
ATOM 769 O O . GLU A 1 102 ? 13.417 -3.152 -15.624 1.00 86.88 102 GLU A O 1
ATOM 774 N N . LEU A 1 103 ? 13.940 -1.094 -16.339 1.00 87.31 103 LEU A N 1
ATOM 775 C CA . LEU A 1 103 ? 13.249 -0.422 -15.244 1.00 87.31 103 LEU A CA 1
ATOM 776 C C . LEU A 1 103 ? 11.729 -0.547 -15.389 1.00 87.31 103 LEU A C 1
ATOM 778 O O . LEU A 1 103 ? 11.043 -0.733 -14.380 1.00 87.31 103 LEU A O 1
ATOM 782 N N . ALA A 1 104 ? 11.202 -0.494 -16.616 1.00 87.44 104 ALA A N 1
ATOM 783 C CA . ALA A 1 104 ? 9.788 -0.748 -16.872 1.00 87.44 104 ALA A CA 1
ATOM 784 C C . ALA A 1 104 ? 9.422 -2.207 -16.585 1.00 87.44 104 ALA A C 1
ATOM 786 O O . ALA A 1 104 ? 8.380 -2.468 -15.979 1.00 87.44 104 ALA A O 1
ATOM 787 N N . ASP A 1 105 ? 10.298 -3.151 -16.930 1.00 88.12 105 ASP A N 1
ATOM 788 C CA . ASP A 1 105 ? 10.103 -4.567 -16.616 1.00 88.12 105 ASP A CA 1
ATOM 789 C C . ASP A 1 105 ? 10.098 -4.822 -15.105 1.00 88.12 105 ASP A C 1
ATOM 791 O O . ASP A 1 105 ? 9.202 -5.495 -14.589 1.00 88.12 105 ASP A O 1
ATOM 795 N N . ILE A 1 106 ? 11.032 -4.226 -14.356 1.00 89.94 106 ILE A N 1
ATOM 796 C CA . ILE A 1 106 ? 11.043 -4.299 -12.887 1.00 89.94 106 ILE A CA 1
ATOM 797 C C . ILE A 1 106 ? 9.774 -3.662 -12.311 1.00 89.94 106 ILE A C 1
ATOM 799 O O . ILE A 1 106 ? 9.141 -4.223 -11.410 1.00 89.94 106 ILE A O 1
ATOM 803 N N . TRP A 1 107 ? 9.371 -2.505 -12.834 1.00 89.94 107 TRP A N 1
ATOM 804 C CA . TRP A 1 107 ? 8.161 -1.816 -12.404 1.00 89.94 107 TRP A CA 1
ATOM 805 C C . TRP A 1 107 ? 6.911 -2.686 -12.598 1.00 89.94 107 TRP A C 1
ATOM 807 O O . TRP A 1 107 ? 6.144 -2.879 -11.652 1.00 89.94 107 TRP A O 1
ATOM 817 N N . ARG A 1 108 ? 6.731 -3.276 -13.786 1.00 87.75 108 ARG A N 1
ATOM 818 C CA . ARG A 1 108 ? 5.582 -4.127 -14.138 1.00 87.75 108 ARG A CA 1
ATOM 819 C C . ARG A 1 108 ? 5.611 -5.490 -13.450 1.00 87.75 108 ARG A C 1
ATOM 821 O O . ARG A 1 108 ? 4.573 -5.951 -12.985 1.00 87.75 108 ARG A O 1
ATOM 828 N N . GLY A 1 109 ? 6.779 -6.120 -13.361 1.00 89.38 109 GLY A N 1
ATOM 829 C CA . GLY A 1 109 ? 6.942 -7.467 -12.816 1.00 89.38 109 GLY A CA 1
ATOM 830 C C . GLY A 1 109 ? 7.014 -7.521 -11.289 1.00 89.38 109 GLY A C 1
ATOM 831 O O . GLY A 1 109 ? 6.539 -8.482 -10.685 1.00 89.38 109 GLY A O 1
ATOM 832 N N . PHE A 1 110 ? 7.576 -6.495 -10.641 1.00 87.50 110 PHE A N 1
ATOM 833 C CA . PHE A 1 110 ? 7.841 -6.525 -9.199 1.00 87.50 110 PHE A CA 1
ATOM 834 C C . PHE A 1 110 ? 7.109 -5.451 -8.401 1.00 87.50 110 PHE A C 1
ATOM 836 O O . PHE A 1 110 ? 6.663 -5.747 -7.288 1.00 87.50 110 PHE A O 1
ATOM 843 N N . VAL A 1 111 ? 6.982 -4.227 -8.919 1.00 87.31 111 VAL A N 1
ATOM 844 C CA . VAL A 1 111 ? 6.403 -3.115 -8.147 1.00 87.31 111 VAL A CA 1
ATOM 845 C C . VAL A 1 111 ? 4.881 -3.119 -8.245 1.00 87.31 111 VAL A C 1
ATOM 847 O O . VAL A 1 111 ? 4.214 -3.297 -7.225 1.00 87.31 111 VAL A O 1
ATOM 850 N N . LEU A 1 112 ? 4.328 -2.999 -9.456 1.00 86.12 112 LEU A N 1
ATOM 851 C CA . LEU A 1 112 ? 2.885 -2.915 -9.719 1.00 86.12 112 LEU A CA 1
ATOM 852 C C . LEU A 1 112 ? 2.052 -4.003 -9.014 1.00 86.12 112 LEU A C 1
ATOM 854 O O . LEU A 1 112 ? 1.078 -3.637 -8.355 1.00 86.12 112 LEU A O 1
ATOM 858 N N . PRO A 1 113 ? 2.434 -5.297 -9.042 1.00 87.50 113 PRO A N 1
ATOM 859 C CA . PRO A 1 113 ? 1.660 -6.355 -8.390 1.00 87.50 113 PRO A CA 1
ATOM 860 C C . PRO A 1 113 ? 1.569 -6.227 -6.864 1.00 87.50 113 PRO A C 1
ATOM 862 O O . PRO A 1 113 ? 0.682 -6.810 -6.250 1.00 87.50 113 PRO A O 1
ATOM 865 N N . ARG A 1 114 ? 2.503 -5.499 -6.238 1.00 82.19 114 ARG A N 1
ATOM 866 C CA . ARG A 1 114 ? 2.552 -5.307 -4.781 1.00 82.19 114 ARG A CA 1
ATOM 867 C C . ARG A 1 114 ? 1.846 -4.035 -4.328 1.00 82.19 114 ARG A C 1
ATOM 869 O O . ARG A 1 114 ? 1.407 -3.973 -3.185 1.00 82.19 114 ARG A O 1
ATOM 876 N N . VAL A 1 115 ? 1.774 -3.021 -5.192 1.00 77.62 115 VAL A N 1
ATOM 877 C CA . VAL A 1 115 ? 1.202 -1.708 -4.848 1.00 77.62 115 VAL A CA 1
ATOM 878 C C . VAL A 1 115 ? -0.226 -1.520 -5.356 1.00 77.62 115 VAL A C 1
ATOM 880 O O . VAL A 1 115 ? -0.962 -0.715 -4.794 1.00 77.62 115 VAL A O 1
ATOM 883 N N . VAL A 1 116 ? -0.639 -2.273 -6.380 1.00 72.38 116 VAL A N 1
ATOM 884 C CA . VAL A 1 116 ? -2.010 -2.279 -6.900 1.00 72.38 116 VAL A CA 1
ATOM 885 C C . VAL A 1 116 ? -2.599 -3.668 -6.693 1.00 72.38 116 VAL A C 1
ATOM 887 O O . VAL A 1 116 ? -2.346 -4.591 -7.464 1.00 72.38 116 VAL A O 1
ATOM 890 N N . VAL A 1 117 ? -3.422 -3.820 -5.658 1.00 67.00 117 VAL A N 1
ATOM 891 C CA . VAL A 1 117 ? -4.266 -5.009 -5.517 1.00 67.00 117 VAL A CA 1
ATOM 892 C C . VAL A 1 117 ? -5.529 -4.756 -6.335 1.00 67.00 117 VAL A C 1
ATOM 894 O O . VAL A 1 117 ? -6.325 -3.885 -5.992 1.00 67.00 117 VAL A O 1
ATOM 897 N N . ARG A 1 118 ? -5.724 -5.491 -7.438 1.00 52.53 118 ARG A N 1
ATOM 898 C CA . ARG A 1 118 ? -7.043 -5.526 -8.083 1.00 52.53 118 ARG A CA 1
ATOM 899 C C . ARG A 1 118 ? -7.989 -6.260 -7.137 1.00 52.53 118 ARG A C 1
ATOM 901 O O . ARG A 1 118 ? -7.887 -7.478 -7.005 1.00 52.53 118 ARG A O 1
ATOM 908 N N . LEU A 1 119 ? -8.889 -5.525 -6.489 1.00 45.88 119 LEU A N 1
ATOM 909 C CA . LEU A 1 119 ? -10.111 -6.118 -5.957 1.00 45.88 119 LEU A CA 1
ATOM 910 C C . LEU A 1 119 ? -10.838 -6.750 -7.154 1.00 45.88 119 LEU A C 1
ATOM 912 O O . LEU A 1 119 ? -11.135 -6.057 -8.128 1.00 45.88 119 LEU A O 1
ATOM 916 N N . ARG A 1 120 ? -10.978 -8.078 -7.134 1.00 44.69 120 ARG A N 1
ATOM 917 C CA . ARG A 1 120 ? -11.826 -8.812 -8.079 1.00 44.69 120 ARG A CA 1
ATOM 918 C C . ARG A 1 120 ? -13.286 -8.631 -7.704 1.00 44.69 120 ARG A C 1
ATOM 920 O O . ARG A 1 120 ? -13.559 -8.620 -6.484 1.00 44.69 120 ARG A O 1
#

Mean predicted aligned error: 17.14 Å

pLDDT: mean 74.51, std 12.76, range [38.59, 91.75]